Protein AF-A0A834J5Y4-F1 (afdb_monomer)

pLDDT: mean 72.72, std 18.38, range [35.59, 93.62]

Radius of gyration: 18.28 Å; Cα contacts (8 Å, |Δi|>4): 88; chains: 1; bounding box: 38×40×56 Å

Foldseek 3Di:
DDDDDDDQLDPPDDPDPCLQLVVLLVVLVVVLVVLQVLCCLQVVDGLPLDPPPPPDVPVVVVDPDPPPNQHPVNSVVVLVVVLVSSLSSLVVSLVVCVVVVPPVSNVSSVVSNVSSVVSVVSVVVVVVVVVVVVVVVPD

Structure (mmCIF, N/CA/C/O backbone):
data_AF-A0A834J5Y4-F1
#
_entry.id   AF-A0A834J5Y4-F1
#
loop_
_atom_site.group_PDB
_atom_site.id
_atom_site.type_symbol
_atom_site.label_atom_id
_atom_site.label_alt_id
_atom_site.label_comp_id
_atom_site.label_asym_id
_atom_site.label_entity_id
_atom_site.label_seq_id
_atom_site.pdbx_PDB_ins_code
_atom_site.Cartn_x
_atom_site.Cartn_y
_atom_site.Cartn_z
_atom_site.occupancy
_atom_site.B_iso_or_equiv
_atom_site.auth_seq_id
_atom_site.auth_comp_id
_atom_site.auth_asym_id
_atom_site.auth_atom_id
_atom_site.pdbx_PDB_model_num
ATOM 1 N N . MET A 1 1 ? 20.277 7.224 -24.925 1.00 35.59 1 MET A N 1
ATOM 2 C CA . MET A 1 1 ? 18.882 7.272 -25.408 1.00 35.59 1 MET A CA 1
ATOM 3 C C . MET A 1 1 ? 18.030 6.641 -24.318 1.00 35.59 1 MET A C 1
ATOM 5 O O . MET A 1 1 ? 18.099 5.436 -24.151 1.00 35.59 1 MET A O 1
ATOM 9 N N . GLN A 1 2 ? 17.374 7.453 -23.487 1.00 39.38 2 GLN A N 1
ATOM 10 C CA . GLN A 1 2 ? 16.537 6.976 -22.382 1.00 39.38 2 GLN A CA 1
ATOM 11 C C . GLN A 1 2 ? 15.157 6.649 -22.958 1.00 39.38 2 GLN A C 1
ATOM 13 O O . GLN A 1 2 ? 14.477 7.537 -23.469 1.00 39.38 2 GLN A O 1
ATOM 18 N N . THR A 1 3 ? 14.785 5.374 -22.967 1.00 44.25 3 THR A N 1
ATOM 19 C CA . THR A 1 3 ? 13.457 4.925 -23.390 1.00 44.25 3 THR A CA 1
ATOM 20 C C . THR A 1 3 ? 12.452 5.353 -22.331 1.00 44.25 3 THR A C 1
ATOM 22 O O . THR A 1 3 ? 12.450 4.846 -21.216 1.00 44.25 3 THR A O 1
ATOM 25 N N . VAL A 1 4 ? 11.654 6.367 -22.660 1.00 47.00 4 VAL A N 1
ATOM 26 C CA . VAL A 1 4 ? 10.543 6.827 -21.824 1.00 47.00 4 VAL A CA 1
ATOM 27 C C . VAL A 1 4 ? 9.457 5.749 -21.847 1.00 47.00 4 VAL A C 1
ATOM 29 O O . VAL A 1 4 ? 9.067 5.318 -22.933 1.00 47.00 4 VAL A O 1
ATOM 32 N N . LEU A 1 5 ? 9.017 5.328 -20.655 1.00 49.50 5 LEU A N 1
ATOM 33 C CA . LEU A 1 5 ? 7.912 4.396 -20.395 1.00 49.50 5 LEU A CA 1
ATOM 34 C C . LEU A 1 5 ? 6.719 4.702 -21.315 1.00 49.50 5 LEU A C 1
ATOM 36 O O . LEU A 1 5 ? 6.249 5.841 -21.366 1.00 49.50 5 LEU A O 1
ATOM 40 N N . ARG A 1 6 ? 6.275 3.702 -22.086 1.00 47.75 6 ARG A N 1
ATOM 41 C CA . ARG A 1 6 ? 5.215 3.844 -23.103 1.00 47.75 6 ARG A CA 1
ATOM 42 C C . ARG A 1 6 ? 3.898 3.170 -22.730 1.00 47.75 6 ARG A C 1
ATOM 44 O O . ARG A 1 6 ? 2.913 3.417 -23.421 1.00 47.75 6 ARG A O 1
ATOM 51 N N . GLU A 1 7 ? 3.859 2.357 -21.680 1.00 42.88 7 GLU A N 1
ATOM 52 C CA . GLU A 1 7 ? 2.638 1.652 -21.295 1.00 42.88 7 GLU A CA 1
ATOM 53 C C . GLU A 1 7 ? 1.767 2.479 -20.347 1.00 42.88 7 GLU A C 1
ATOM 55 O O . GLU A 1 7 ? 2.241 3.220 -19.483 1.00 42.88 7 GLU A O 1
ATOM 60 N N . ALA A 1 8 ? 0.456 2.402 -20.571 1.00 42.47 8 ALA A N 1
ATOM 61 C CA . ALA A 1 8 ? -0.532 3.119 -19.788 1.00 42.47 8 ALA A CA 1
ATOM 62 C C . ALA A 1 8 ? -0.791 2.372 -18.475 1.00 42.47 8 ALA A C 1
ATOM 64 O O . ALA A 1 8 ? -1.616 1.467 -18.423 1.00 42.47 8 ALA A O 1
ATOM 65 N N . LEU A 1 9 ? -0.085 2.778 -17.419 1.00 48.50 9 LEU A N 1
ATOM 66 C CA . LEU A 1 9 ? -0.161 2.161 -16.089 1.00 48.50 9 LEU A CA 1
ATOM 67 C C . LEU A 1 9 ? -1.468 2.488 -15.341 1.00 48.50 9 LEU A C 1
ATOM 69 O O . LEU A 1 9 ? -1.885 1.745 -14.462 1.00 48.50 9 LEU A O 1
ATOM 73 N N . CYS A 1 10 ? -2.150 3.575 -15.718 1.00 45.09 10 CYS A N 1
ATOM 74 C CA . CYS A 1 10 ? -3.472 3.954 -15.219 1.00 45.09 10 CYS A CA 1
ATOM 75 C C . CYS A 1 10 ? -4.413 4.255 -16.393 1.00 45.09 10 CYS A C 1
AT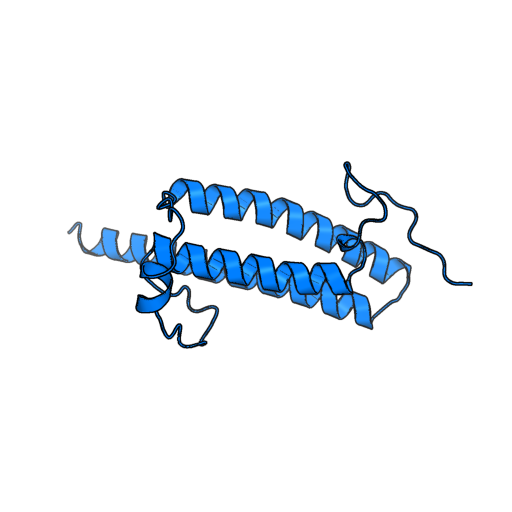OM 77 O O . CYS A 1 10 ? -4.080 5.070 -17.255 1.00 45.09 10 CYS A O 1
ATOM 79 N N . ILE A 1 11 ? -5.640 3.711 -16.372 1.00 48.69 11 ILE A N 1
ATOM 80 C CA . ILE A 1 11 ? -6.673 3.897 -17.422 1.00 48.69 11 ILE A CA 1
ATOM 81 C C . ILE A 1 11 ? -6.992 5.388 -17.678 1.00 48.69 11 ILE A C 1
ATOM 83 O O . ILE A 1 11 ? -7.541 5.739 -18.722 1.00 48.69 11 ILE A O 1
ATOM 87 N N . ARG A 1 12 ? -6.642 6.293 -16.749 1.00 41.25 12 ARG A N 1
ATOM 88 C CA . ARG A 1 12 ? -6.988 7.717 -16.844 1.00 41.25 12 ARG A CA 1
ATOM 89 C C . ARG A 1 12 ? -5.860 8.680 -17.212 1.00 41.25 12 ARG A C 1
ATOM 91 O O . ARG A 1 12 ? -6.191 9.739 -17.734 1.00 41.25 12 ARG A O 1
ATOM 98 N N . VAL A 1 13 ? -4.581 8.362 -16.985 1.00 41.59 13 VAL A N 1
ATOM 99 C CA . VAL A 1 13 ? -3.446 9.208 -17.416 1.00 41.59 13 VAL A CA 1
ATOM 100 C C . VAL A 1 13 ? -2.182 8.352 -17.518 1.00 41.59 13 VAL A C 1
ATOM 102 O O . VAL A 1 13 ? -1.587 8.018 -16.503 1.00 41.59 13 VAL A O 1
ATOM 105 N N . SER A 1 14 ? -1.749 8.038 -18.734 1.00 42.56 14 SER A N 1
ATOM 106 C CA . SER A 1 14 ? -0.402 7.533 -19.013 1.00 42.56 14 SER A CA 1
ATOM 107 C C . SER A 1 14 ? 0.584 8.706 -19.110 1.00 42.56 14 SER A C 1
ATOM 109 O O . SER A 1 14 ? 0.348 9.634 -19.888 1.00 42.56 14 SER A O 1
ATOM 111 N N . GLY A 1 15 ? 1.677 8.677 -18.345 1.00 52.06 15 GLY A N 1
ATOM 112 C CA . GLY A 1 15 ? 2.709 9.725 -18.307 1.00 52.06 15 GLY A CA 1
ATOM 113 C C . GLY A 1 15 ? 2.537 10.751 -17.179 1.00 52.06 15 GLY A C 1
ATOM 114 O O . GLY A 1 15 ? 3.099 11.849 -17.242 1.00 52.06 15 GLY A O 1
ATOM 115 N N . GLY A 1 16 ? 1.749 10.433 -16.150 1.00 57.44 16 GLY A N 1
ATOM 116 C CA . GLY A 1 16 ? 1.564 11.284 -14.976 1.00 57.44 16 GLY A CA 1
ATOM 117 C C . GLY A 1 16 ? 2.779 11.264 -14.041 1.00 57.44 16 GLY A C 1
ATOM 118 O O . GLY A 1 16 ? 3.595 10.349 -14.060 1.00 57.44 16 GLY A O 1
ATOM 119 N N . LYS A 1 17 ? 2.902 12.253 -13.140 1.00 59.69 17 LYS A N 1
ATOM 120 C CA . LYS A 1 17 ? 4.009 12.286 -12.155 1.00 59.69 17 LYS A CA 1
ATOM 121 C C . LYS A 1 17 ? 4.081 11.023 -11.284 1.00 59.69 17 LYS A C 1
ATOM 123 O O . L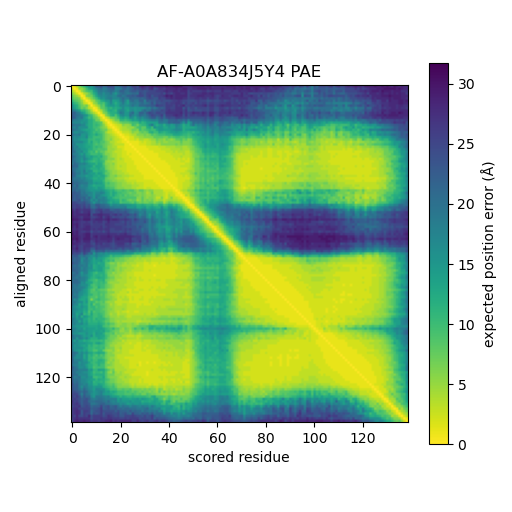YS A 1 17 ? 5.165 10.708 -10.817 1.00 59.69 17 LYS A O 1
ATOM 128 N N . LEU A 1 18 ? 2.964 10.320 -11.075 1.00 57.69 18 LEU A N 1
ATOM 129 C CA . LEU A 1 18 ? 2.882 9.094 -10.270 1.00 57.69 18 LEU A CA 1
ATOM 130 C C . LEU A 1 18 ? 3.338 7.826 -11.008 1.00 57.69 18 LEU A C 1
ATOM 132 O O . LEU A 1 18 ? 3.629 6.834 -10.345 1.00 57.69 18 LEU A O 1
ATOM 136 N N . ASP A 1 19 ? 3.490 7.880 -12.333 1.00 62.00 19 ASP A N 1
ATOM 137 C CA . ASP A 1 19 ? 4.083 6.794 -13.129 1.00 62.00 19 ASP A CA 1
ATOM 138 C C . ASP A 1 19 ? 5.608 6.748 -12.968 1.00 62.00 19 ASP A C 1
ATOM 140 O O . ASP A 1 19 ? 6.264 5.802 -13.388 1.00 62.00 19 ASP A O 1
ATOM 144 N N . PHE A 1 20 ? 6.192 7.766 -12.323 1.00 68.44 20 PHE A N 1
ATOM 145 C CA . PHE A 1 20 ? 7.591 7.766 -11.930 1.00 68.44 20 PHE A CA 1
ATOM 146 C C . PHE A 1 20 ? 7.737 7.141 -10.538 1.00 68.44 20 PHE A C 1
ATOM 148 O O . PHE A 1 20 ? 7.284 7.723 -9.546 1.00 68.44 20 PHE A O 1
ATOM 155 N N . PRO A 1 21 ? 8.466 6.030 -10.401 1.00 66.94 21 PRO A N 1
ATOM 156 C CA . PRO A 1 21 ? 8.584 5.296 -9.140 1.00 66.94 21 PRO A CA 1
ATOM 157 C C . PRO A 1 21 ? 9.080 6.079 -7.914 1.00 66.94 21 PRO A C 1
ATOM 159 O O . PRO A 1 21 ? 8.667 5.814 -6.782 1.00 66.94 21 PRO A O 1
ATOM 162 N N . ARG A 1 22 ? 9.930 7.098 -8.108 1.00 70.44 22 ARG A N 1
ATOM 163 C CA . ARG A 1 22 ? 10.343 8.019 -7.029 1.00 70.44 22 ARG A CA 1
ATOM 164 C C . ARG A 1 22 ? 9.155 8.791 -6.447 1.00 70.44 22 ARG A C 1
ATOM 166 O O . ARG A 1 22 ? 9.112 9.079 -5.255 1.00 70.44 22 ARG A O 1
ATOM 173 N N . HIS A 1 23 ? 8.206 9.162 -7.294 1.00 75.19 23 HIS A N 1
ATOM 174 C CA . HIS A 1 23 ? 7.000 9.863 -6.879 1.00 75.19 23 HIS A CA 1
ATOM 175 C C . HIS A 1 23 ? 5.959 8.884 -6.339 1.00 75.19 23 HIS A C 1
ATOM 177 O O . HIS A 1 23 ? 5.307 9.221 -5.359 1.00 75.19 23 HIS A O 1
ATOM 183 N N . ALA A 1 24 ? 5.856 7.673 -6.900 1.00 75.75 24 ALA A N 1
ATOM 184 C CA . ALA A 1 24 ? 4.983 6.619 -6.379 1.00 75.75 24 ALA A CA 1
ATOM 185 C C . ALA A 1 24 ? 5.357 6.223 -4.939 1.00 75.75 24 ALA A C 1
ATOM 187 O O . ALA A 1 24 ? 4.505 6.190 -4.055 1.00 75.75 24 ALA A O 1
ATOM 188 N N . SER A 1 25 ? 6.649 6.018 -4.669 1.00 76.06 25 SER A N 1
ATOM 189 C CA . SER A 1 25 ? 7.145 5.724 -3.316 1.00 76.06 25 SER A CA 1
ATOM 190 C C . SER A 1 25 ? 6.906 6.876 -2.333 1.00 76.06 25 SER A C 1
ATOM 192 O O . SER A 1 25 ? 6.470 6.652 -1.204 1.00 76.06 25 SER A O 1
ATOM 1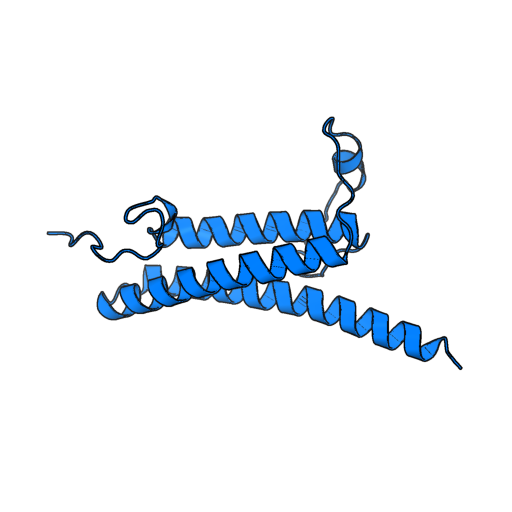94 N N . PHE A 1 26 ? 7.107 8.124 -2.763 1.00 80.25 26 PHE A N 1
ATOM 195 C CA . PHE A 1 26 ? 6.774 9.293 -1.946 1.00 80.25 26 PHE A CA 1
ATOM 196 C C . PHE A 1 26 ? 5.264 9.430 -1.693 1.00 80.25 26 PHE A C 1
ATOM 198 O O . PHE A 1 26 ? 4.852 9.761 -0.580 1.00 80.25 26 PHE A O 1
ATOM 205 N N . ALA A 1 27 ? 4.435 9.156 -2.701 1.00 82.06 27 ALA A N 1
ATOM 206 C CA . ALA A 1 27 ? 2.982 9.171 -2.581 1.00 82.06 27 ALA A CA 1
ATOM 207 C C . ALA A 1 27 ? 2.499 8.114 -1.581 1.00 82.06 27 ALA A C 1
ATOM 209 O O . ALA A 1 27 ? 1.685 8.442 -0.723 1.00 82.06 27 ALA A O 1
ATOM 210 N N . ALA A 1 28 ? 3.066 6.903 -1.606 1.00 86.06 28 ALA A N 1
ATOM 211 C CA . ALA A 1 28 ? 2.754 5.856 -0.633 1.00 86.06 28 ALA A CA 1
ATOM 212 C C . ALA A 1 28 ? 3.008 6.309 0.814 1.00 86.06 28 ALA A C 1
ATOM 214 O O . ALA A 1 28 ? 2.161 6.101 1.680 1.00 86.06 28 ALA A O 1
ATOM 215 N N . ILE A 1 29 ? 4.120 7.009 1.077 1.00 85.62 29 ILE A N 1
ATOM 216 C CA . ILE A 1 29 ? 4.396 7.587 2.405 1.00 85.62 29 ILE A CA 1
ATOM 217 C C . ILE A 1 29 ? 3.307 8.590 2.797 1.00 85.62 29 ILE A C 1
ATOM 219 O O . ILE A 1 29 ? 2.808 8.551 3.919 1.00 85.62 29 ILE A O 1
ATOM 223 N N . LYS A 1 30 ? 2.925 9.494 1.889 1.00 85.19 30 LYS A N 1
ATOM 224 C CA . LYS A 1 30 ? 1.910 10.522 2.170 1.00 85.19 30 LYS A CA 1
ATOM 225 C C . LYS A 1 30 ? 0.527 9.930 2.413 1.00 85.19 30 LYS A C 1
ATOM 227 O O . LYS A 1 30 ? -0.131 10.346 3.359 1.00 85.19 30 LYS A O 1
ATOM 232 N N . ILE A 1 31 ? 0.134 8.944 1.615 1.00 86.75 31 ILE A N 1
ATOM 233 C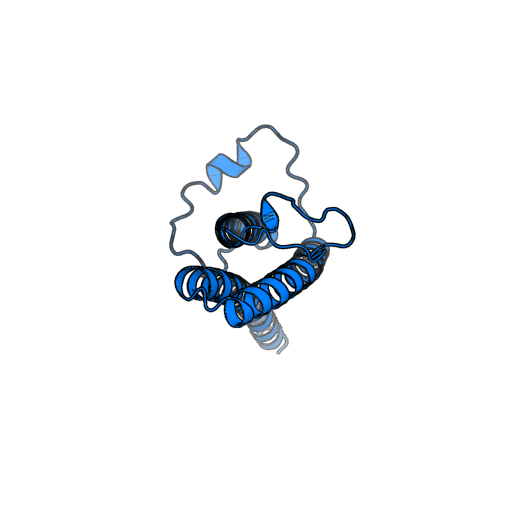 CA . ILE A 1 31 ? -1.132 8.225 1.769 1.00 86.75 31 ILE A CA 1
ATOM 234 C C . ILE A 1 31 ? -1.172 7.517 3.123 1.00 86.75 31 ILE A C 1
ATOM 236 O O . ILE A 1 31 ? -2.122 7.700 3.874 1.00 86.75 31 ILE A O 1
ATOM 240 N N . VAL A 1 32 ? -0.106 6.803 3.498 1.00 88.19 32 VAL A N 1
ATOM 241 C CA . VAL A 1 32 ? -0.025 6.133 4.805 1.00 88.19 32 VAL A CA 1
ATOM 242 C C . VAL A 1 32 ? -0.044 7.134 5.965 1.00 88.19 32 VAL A C 1
ATOM 244 O O . VAL A 1 32 ? -0.696 6.880 6.972 1.00 88.19 32 VAL A O 1
ATOM 247 N N . MET A 1 33 ? 0.613 8.292 5.837 1.00 85.44 33 MET A N 1
ATOM 248 C CA . MET A 1 33 ? 0.522 9.356 6.847 1.00 85.44 33 MET A CA 1
ATOM 249 C C . MET A 1 33 ? -0.903 9.902 6.991 1.00 85.44 33 MET A C 1
ATOM 251 O O . MET A 1 33 ? -1.334 10.176 8.109 1.00 85.44 33 MET A O 1
ATOM 255 N N . TRP A 1 34 ? -1.625 10.071 5.882 1.00 85.88 34 TRP A N 1
ATOM 256 C CA . TRP A 1 34 ? -3.024 10.500 5.902 1.00 85.88 34 TRP A CA 1
ATOM 257 C C . TRP A 1 34 ? -3.933 9.444 6.522 1.00 85.88 34 TRP A C 1
ATOM 259 O O . TRP A 1 34 ? -4.727 9.783 7.394 1.00 85.88 34 TRP A O 1
ATOM 269 N N . TRP A 1 35 ? -3.773 8.171 6.152 1.00 89.69 35 TRP A N 1
ATOM 270 C CA . TRP A 1 35 ? -4.510 7.079 6.785 1.00 89.69 35 TRP A CA 1
ATOM 271 C C . TRP A 1 35 ? -4.243 7.010 8.286 1.00 89.69 35 TRP A C 1
ATOM 273 O O . TRP A 1 35 ? -5.181 6.821 9.047 1.00 89.69 35 TRP A O 1
ATOM 283 N N . GLU A 1 36 ? -3.001 7.210 8.736 1.00 87.00 36 GLU A N 1
ATOM 284 C CA . GLU A 1 36 ? -2.675 7.174 10.165 1.00 87.00 36 GLU A CA 1
ATOM 285 C C . GLU A 1 36 ? -3.306 8.337 10.938 1.00 87.00 36 GLU A C 1
ATOM 287 O O . GLU A 1 36 ? -3.782 8.140 12.056 1.00 87.00 36 GLU A O 1
ATOM 292 N N . ALA A 1 37 ? -3.344 9.537 10.350 1.00 84.69 37 ALA A N 1
ATOM 293 C CA . ALA A 1 37 ? -4.034 10.677 10.948 1.00 84.69 37 ALA A CA 1
ATOM 294 C C . ALA A 1 37 ? -5.539 10.401 11.085 1.00 84.69 37 ALA A C 1
ATOM 296 O O . ALA A 1 37 ? -6.104 10.569 12.165 1.00 84.69 37 ALA A O 1
ATOM 297 N N . GLU A 1 38 ? -6.165 9.896 10.023 1.00 84.31 38 GLU A N 1
ATOM 298 C CA . GLU A 1 38 ? -7.592 9.572 10.012 1.00 84.31 38 GLU A CA 1
ATOM 299 C C . GLU A 1 38 ? -7.922 8.401 10.953 1.00 84.31 38 GLU A C 1
ATOM 301 O O . GLU A 1 38 ? -8.917 8.437 11.678 1.00 84.31 38 GLU A O 1
ATOM 306 N N . PHE A 1 39 ? -7.048 7.392 11.025 1.00 86.88 39 PHE A N 1
ATOM 307 C CA . PHE A 1 39 ? -7.151 6.277 11.965 1.00 86.88 39 PHE A CA 1
ATOM 308 C C . PHE A 1 39 ? -7.119 6.776 13.411 1.00 86.88 39 PHE A C 1
ATOM 310 O O . PHE A 1 39 ? -7.941 6.362 14.231 1.00 86.88 39 PHE A O 1
ATOM 317 N N . LEU A 1 40 ? -6.199 7.691 13.732 1.00 84.94 40 LEU A N 1
ATOM 318 C CA . LEU A 1 40 ? -6.084 8.265 15.069 1.00 84.94 40 LEU A CA 1
ATOM 319 C C . LEU A 1 40 ? -7.344 9.044 15.459 1.00 84.94 40 LEU A C 1
ATOM 321 O O . LEU A 1 40 ? -7.804 8.898 16.590 1.00 84.94 40 LEU A O 1
ATOM 325 N N . ILE A 1 41 ? -7.918 9.821 14.539 1.00 83.69 41 ILE A N 1
ATOM 326 C CA . ILE A 1 41 ? -9.165 10.570 14.767 1.00 83.69 41 ILE A CA 1
ATOM 327 C C . ILE A 1 41 ? -10.340 9.600 14.966 1.00 83.69 41 ILE A C 1
ATOM 329 O O . ILE A 1 41 ? -11.082 9.703 15.944 1.00 83.69 41 ILE A O 1
ATOM 333 N N . THR A 1 42 ? -10.463 8.608 14.085 1.00 85.19 42 THR A N 1
ATOM 334 C CA . THR A 1 42 ? -11.591 7.666 14.038 1.00 85.19 42 THR A CA 1
ATOM 335 C C . THR A 1 42 ? -11.605 6.702 15.227 1.00 85.19 42 THR A C 1
ATOM 337 O O . THR A 1 42 ? -12.648 6.461 15.837 1.00 85.19 42 THR A O 1
ATOM 340 N N . PHE A 1 43 ? -10.444 6.152 15.591 1.00 83.31 43 PHE A N 1
ATOM 341 C CA . PHE A 1 43 ? -10.312 5.106 16.612 1.00 83.31 43 PHE A CA 1
ATOM 342 C C . PHE A 1 43 ? -9.744 5.607 17.944 1.00 83.31 43 PHE A C 1
ATOM 344 O O . PHE A 1 43 ? -9.623 4.825 18.893 1.00 83.31 43 PHE A O 1
ATOM 351 N N . LYS A 1 44 ? -9.392 6.900 18.030 1.00 83.00 44 LYS A N 1
ATOM 352 C CA . LYS A 1 44 ? -8.833 7.569 19.221 1.00 83.00 44 LYS A CA 1
ATOM 353 C C . LYS A 1 44 ? -7.607 6.857 19.802 1.00 83.00 44 LYS A C 1
ATOM 355 O O . LYS A 1 44 ? -7.344 6.916 21.004 1.00 83.00 44 LYS A O 1
ATOM 360 N N . ARG A 1 45 ? -6.859 6.142 18.957 1.00 76.75 45 ARG A N 1
ATOM 361 C CA . ARG A 1 45 ? -5.682 5.357 19.339 1.00 76.75 45 ARG A CA 1
ATOM 362 C C . ARG A 1 45 ? -4.691 5.308 18.175 1.00 76.75 45 ARG A C 1
ATOM 364 O O . ARG A 1 45 ? -5.128 5.148 17.041 1.00 76.75 45 ARG A O 1
ATOM 371 N N . PRO A 1 46 ? -3.373 5.384 18.428 1.00 79.38 46 PRO A N 1
ATOM 372 C CA . PRO A 1 46 ? -2.378 5.152 17.384 1.00 79.38 46 PRO A CA 1
ATOM 373 C C . PRO A 1 46 ? -2.376 3.683 16.935 1.00 79.38 46 PRO A C 1
ATOM 375 O O . PRO A 1 46 ? -2.560 2.782 17.762 1.00 79.38 46 PRO A O 1
ATOM 378 N N . SER A 1 47 ? -2.106 3.428 15.651 1.00 79.38 47 SER A N 1
ATOM 379 C CA . SER A 1 47 ? -2.044 2.061 15.104 1.00 79.38 47 SER A CA 1
ATOM 380 C C . SER A 1 47 ? -0.778 1.302 15.512 1.00 79.38 47 SER A C 1
ATOM 382 O O . SER A 1 47 ? -0.721 0.076 15.430 1.00 79.38 47 SER A O 1
ATOM 384 N N . GLY A 1 48 ? 0.243 2.035 15.967 1.00 76.56 48 GLY A N 1
ATOM 385 C CA . GLY A 1 48 ? 1.568 1.502 16.284 1.00 76.56 48 GLY A CA 1
ATOM 386 C C . GLY A 1 48 ? 2.526 1.470 15.092 1.00 76.56 48 GLY A C 1
ATOM 387 O O . GLY A 1 48 ? 3.676 1.077 15.271 1.00 76.56 48 GLY A O 1
ATOM 388 N N . LEU A 1 49 ? 2.095 1.917 13.905 1.00 73.56 49 LEU A N 1
ATOM 389 C CA . LEU A 1 49 ? 2.953 2.035 12.721 1.00 73.56 49 LEU A CA 1
ATOM 390 C C . LEU A 1 49 ? 3.993 3.159 12.855 1.00 73.56 49 LEU A C 1
ATOM 392 O O . LEU A 1 49 ? 5.099 3.058 12.329 1.00 73.56 49 LEU A O 1
ATOM 396 N N . SER A 1 50 ? 3.645 4.228 13.574 1.00 63.25 50 SER A N 1
ATOM 397 C CA . SER A 1 50 ? 4.511 5.379 13.800 1.00 63.25 50 SER A CA 1
ATOM 398 C C . SER A 1 50 ? 4.718 5.605 15.297 1.00 63.25 50 SER A C 1
ATOM 400 O O . SER A 1 50 ? 3.778 5.886 16.036 1.00 63.25 50 SER A O 1
ATOM 402 N N . THR A 1 51 ? 5.967 5.507 15.757 1.00 52.34 51 THR A N 1
ATOM 403 C CA . THR A 1 51 ? 6.396 5.975 17.089 1.00 52.34 51 THR A CA 1
ATOM 404 C C . THR A 1 51 ? 6.569 7.486 17.143 1.00 52.34 51 THR A C 1
ATOM 406 O O . THR A 1 51 ? 6.954 8.013 18.192 1.00 52.34 51 THR A O 1
ATOM 409 N N . VAL A 1 52 ? 6.296 8.202 16.041 1.00 48.19 52 VAL A N 1
ATOM 410 C CA . VAL A 1 52 ? 6.208 9.657 16.080 1.00 48.19 52 VAL A CA 1
ATOM 411 C C . VAL A 1 52 ? 5.148 9.962 17.116 1.00 48.19 52 VAL A C 1
ATOM 413 O O . VAL A 1 52 ? 3.966 9.702 16.907 1.00 48.19 52 VAL A O 1
ATOM 416 N N . LYS A 1 53 ? 5.603 10.466 18.269 1.00 42.91 53 LYS A N 1
ATOM 417 C CA . LYS A 1 53 ? 4.756 11.129 19.244 1.00 42.91 53 LYS A CA 1
ATOM 418 C C . LYS A 1 53 ? 3.952 12.109 18.416 1.00 42.91 53 LYS A C 1
ATOM 420 O O . LYS A 1 53 ? 4.489 13.141 18.014 1.00 42.91 53 LYS A O 1
ATOM 425 N N . CYS A 1 54 ? 2.701 11.762 18.144 1.00 44.28 54 CYS A N 1
ATOM 426 C CA . CYS A 1 54 ? 1.689 12.713 17.762 1.00 44.28 54 CYS A CA 1
ATOM 427 C C . CYS A 1 54 ? 1.556 13.593 19.009 1.00 44.28 54 CYS A C 1
ATOM 429 O O . CYS A 1 54 ? 0.696 13.406 19.866 1.00 44.28 54 CYS A O 1
ATOM 431 N N . LYS A 1 55 ? 2.527 14.503 19.188 1.00 40.47 55 LYS A N 1
ATOM 432 C CA . LYS A 1 55 ? 2.235 15.776 19.805 1.00 40.47 55 LYS A CA 1
ATOM 433 C C . LYS A 1 55 ? 1.008 16.233 19.037 1.00 40.47 55 LYS A C 1
ATOM 435 O O . LYS A 1 55 ? 0.954 16.093 17.817 1.00 40.47 55 LYS A O 1
ATOM 440 N N . THR A 1 56 ? 0.027 16.658 19.808 1.00 44.97 56 THR A N 1
ATOM 441 C CA . THR A 1 56 ? -1.142 17.347 19.304 1.00 44.97 56 THR A CA 1
ATOM 442 C C . THR A 1 56 ? -2.259 16.505 18.686 1.00 44.97 56 THR A C 1
ATOM 444 O O . THR A 1 56 ? -2.780 16.782 17.615 1.00 44.97 56 THR A O 1
ATOM 447 N N . ILE A 1 57 ? -2.815 15.637 19.541 1.00 51.47 57 ILE A N 1
ATOM 448 C CA . ILE A 1 57 ? -4.283 15.479 19.622 1.00 51.47 57 ILE A CA 1
ATOM 449 C C . ILE A 1 57 ? -4.959 16.867 19.790 1.00 51.47 57 ILE A C 1
ATOM 451 O O . ILE A 1 57 ? -6.038 17.097 19.269 1.00 51.47 57 ILE A O 1
ATOM 455 N N . THR A 1 58 ? -4.280 17.837 20.416 1.00 44.78 58 THR A N 1
ATOM 456 C CA . THR A 1 58 ? -4.757 19.213 20.629 1.00 44.78 58 THR A CA 1
ATOM 457 C C . THR A 1 58 ? -4.601 20.206 19.456 1.00 44.78 58 THR A C 1
ATOM 459 O O . THR A 1 58 ? -5.290 21.220 19.471 1.00 44.78 58 THR A O 1
ATOM 462 N N . GLU A 1 59 ? -3.766 19.980 18.426 1.00 47.75 59 GLU A N 1
ATOM 463 C CA . GLU A 1 59 ? -3.698 20.899 17.251 1.00 47.75 59 GLU A CA 1
ATOM 464 C C . GLU A 1 59 ? -4.643 20.460 16.130 1.00 47.75 59 GLU A C 1
ATOM 466 O O . GLU A 1 59 ? -5.138 21.313 15.399 1.00 47.75 59 GLU A O 1
ATOM 471 N N . LEU A 1 60 ? -4.960 19.163 16.028 1.00 48.12 60 LEU A N 1
ATOM 472 C CA . LEU A 1 60 ? -5.958 18.659 15.075 1.00 48.12 60 LEU A CA 1
ATOM 473 C C . LEU A 1 60 ? -7.387 19.109 15.418 1.00 48.12 60 LEU A C 1
ATOM 475 O O . LEU A 1 60 ? -8.198 19.276 14.515 1.00 48.12 60 LEU A O 1
ATOM 479 N N . GLU A 1 61 ? -7.680 19.376 16.694 1.00 46.81 61 GLU A N 1
ATOM 480 C CA . GLU A 1 61 ? -8.969 19.939 17.125 1.00 46.81 61 GLU A CA 1
ATOM 481 C C . GLU A 1 61 ? -9.052 21.473 16.976 1.00 46.81 61 GLU A C 1
ATOM 483 O O . GLU A 1 61 ? -10.145 22.031 17.030 1.00 46.81 61 GLU A O 1
ATOM 488 N N . THR A 1 62 ? -7.926 22.169 16.758 1.00 41.75 62 THR A N 1
ATOM 489 C CA . THR A 1 62 ? -7.873 23.650 16.716 1.00 41.75 62 THR A CA 1
ATOM 490 C C . THR A 1 62 ? -7.709 24.206 15.287 1.00 41.75 62 THR A C 1
ATOM 492 O O . THR A 1 62 ? -7.721 25.418 15.076 1.00 41.75 62 THR A O 1
ATOM 495 N N . GLY A 1 63 ? -7.576 23.334 14.283 1.00 39.28 63 GLY A N 1
ATOM 496 C CA . GLY A 1 63 ? -7.512 23.708 12.871 1.00 39.28 63 GLY A CA 1
ATOM 497 C C . GLY A 1 63 ? -8.900 23.855 12.250 1.00 39.28 63 GLY A C 1
ATOM 498 O O . GLY A 1 63 ? -9.538 22.867 11.909 1.00 39.28 63 GLY A O 1
ATOM 499 N N . ASP A 1 64 ? -9.335 25.102 12.098 1.00 39.00 64 ASP A N 1
ATOM 500 C CA . ASP A 1 64 ? -10.450 25.576 11.273 1.00 39.00 64 ASP A CA 1
ATOM 501 C C . ASP A 1 64 ? -10.625 24.786 9.955 1.00 39.00 64 ASP A C 1
ATOM 503 O O . ASP A 1 64 ? -9.910 24.993 8.974 1.00 39.00 64 ASP A O 1
ATOM 507 N N . GLY A 1 65 ? -11.570 23.844 9.939 1.00 42.06 65 GLY A N 1
ATOM 508 C CA . GLY A 1 65 ? -11.913 23.081 8.744 1.00 42.06 65 GLY A CA 1
ATOM 509 C C . GLY A 1 65 ? -12.677 21.808 9.069 1.00 42.06 65 GLY A C 1
ATOM 510 O O . GLY A 1 65 ? -12.061 20.771 9.250 1.00 42.06 65 GLY A O 1
ATOM 511 N N . VAL A 1 66 ? -14.012 21.908 9.147 1.00 40.56 66 VAL A N 1
ATOM 512 C CA . VAL A 1 66 ? -15.018 20.820 9.129 1.00 40.56 66 VAL A CA 1
ATOM 513 C C . VAL A 1 66 ? -14.406 19.407 9.153 1.00 40.56 66 VAL A C 1
ATOM 515 O O . VAL A 1 66 ? -14.351 18.730 8.124 1.00 40.56 66 VAL A O 1
ATOM 518 N N . VAL A 1 67 ? -13.946 18.951 10.324 1.00 53.25 67 VAL A N 1
ATOM 519 C CA . VAL A 1 67 ? -13.502 17.565 10.499 1.00 53.25 67 VAL A CA 1
ATOM 520 C C . VAL A 1 67 ? -14.770 16.726 10.490 1.00 53.25 67 VAL A C 1
ATOM 522 O O . VAL A 1 67 ? -15.462 16.576 11.497 1.00 53.25 67 VAL A O 1
ATOM 525 N N . LYS A 1 68 ? -15.155 16.259 9.301 1.00 56.50 68 LYS A N 1
ATOM 526 C CA . LYS A 1 68 ? -16.188 15.239 9.171 1.00 56.50 68 LYS A CA 1
ATOM 527 C C . LYS A 1 68 ? -15.640 14.019 9.896 1.00 56.50 68 LYS A C 1
ATOM 529 O O . LYS A 1 68 ? -14.692 13.419 9.414 1.00 56.50 68 LYS A O 1
ATOM 534 N N . ASN A 1 69 ? -16.203 13.690 11.055 1.00 62.25 69 ASN A N 1
ATOM 535 C CA . ASN A 1 69 ? -15.917 12.424 11.717 1.00 62.25 69 ASN A CA 1
ATOM 536 C C . ASN A 1 69 ? -16.348 11.303 10.765 1.00 62.25 69 ASN A C 1
ATOM 538 O O . ASN A 1 69 ? -17.541 11.007 10.672 1.00 62.25 69 ASN A O 1
ATOM 542 N N . VAL A 1 70 ? -15.398 10.746 10.014 1.00 74.25 70 VAL A N 1
ATOM 543 C CA . VAL A 1 70 ? -15.637 9.612 9.125 1.00 74.25 70 VAL A CA 1
ATOM 544 C C . VAL A 1 70 ? -16.005 8.418 9.996 1.00 74.25 70 VAL A C 1
ATOM 546 O O . VAL A 1 70 ? -15.374 8.154 11.024 1.00 74.25 70 VAL A O 1
ATOM 549 N N . LEU A 1 71 ? -17.069 7.703 9.630 1.00 84.19 71 LEU A N 1
ATOM 550 C CA . LEU A 1 71 ? -17.444 6.508 10.380 1.00 84.19 71 LEU A CA 1
ATOM 551 C C . LEU A 1 71 ? -16.345 5.444 10.223 1.00 84.19 71 LEU A C 1
ATOM 553 O O . LEU A 1 71 ? -15.801 5.294 9.128 1.00 84.19 71 LEU A O 1
ATOM 557 N N . PRO A 1 72 ? -16.058 4.624 11.252 1.00 85.56 72 PRO A N 1
ATOM 558 C CA . PRO A 1 72 ? -15.058 3.558 11.152 1.00 85.56 72 PRO A CA 1
ATOM 559 C C . PRO A 1 72 ? -15.222 2.653 9.925 1.00 85.56 72 PRO A C 1
ATOM 561 O O . PRO A 1 72 ? -14.236 2.242 9.322 1.00 85.56 72 PRO A O 1
ATOM 564 N N . SER A 1 73 ? -16.464 2.372 9.524 1.00 87.12 73 SER A N 1
ATOM 565 C CA . SER A 1 73 ? -16.775 1.600 8.319 1.00 87.12 73 SER A CA 1
ATOM 566 C C . SER A 1 73 ? -16.398 2.324 7.026 1.00 87.12 73 SER A C 1
ATOM 568 O O . SER A 1 73 ? -15.854 1.701 6.122 1.00 87.12 73 SER A O 1
ATOM 570 N N . GLU A 1 74 ? -16.666 3.626 6.937 1.00 88.94 74 GLU A N 1
ATOM 571 C CA . GLU A 1 74 ? -16.327 4.449 5.771 1.00 88.94 74 GLU A CA 1
ATOM 572 C C . GLU A 1 74 ? -14.811 4.604 5.636 1.00 88.94 74 GLU A C 1
ATOM 574 O O . GLU A 1 74 ? -14.277 4.490 4.535 1.00 88.94 74 GLU A O 1
ATOM 579 N N . PHE A 1 75 ? -14.110 4.777 6.761 1.00 89.19 75 PHE A N 1
ATOM 580 C CA . PHE A 1 75 ? -12.650 4.793 6.794 1.00 89.19 75 PHE A CA 1
ATOM 581 C C . PHE A 1 75 ? -12.071 3.471 6.279 1.00 89.19 75 PHE A C 1
ATOM 583 O O . PHE A 1 75 ? -11.202 3.482 5.411 1.00 89.19 75 PHE A O 1
ATOM 590 N N . ILE A 1 76 ? -12.566 2.330 6.773 1.00 89.81 76 ILE A N 1
ATOM 591 C CA . ILE A 1 76 ? -12.084 1.011 6.337 1.00 89.81 76 ILE A CA 1
ATOM 592 C C . ILE A 1 76 ? -12.306 0.821 4.835 1.00 89.81 76 ILE A C 1
ATOM 594 O O . ILE A 1 76 ? -11.384 0.382 4.155 1.00 89.81 76 ILE A O 1
ATOM 598 N N . LEU A 1 77 ? -13.485 1.168 4.312 1.00 90.88 77 LEU A N 1
ATOM 599 C CA . LEU A 1 77 ? -13.770 1.066 2.877 1.00 90.88 77 LEU A CA 1
ATOM 600 C C . LEU A 1 77 ? -12.827 1.948 2.053 1.00 90.88 77 LEU A C 1
ATOM 602 O O . LEU A 1 77 ? -12.209 1.461 1.113 1.00 90.88 77 LEU A O 1
ATOM 606 N N . MET A 1 78 ? -12.635 3.206 2.460 1.00 90.56 78 MET A N 1
ATOM 607 C CA . MET A 1 78 ? -11.703 4.118 1.797 1.00 90.56 78 MET A CA 1
ATOM 608 C C . MET A 1 78 ? -10.275 3.564 1.790 1.00 9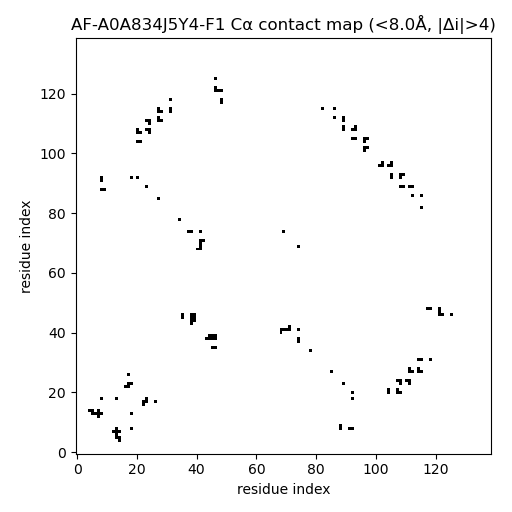0.56 78 MET A C 1
ATOM 610 O O . MET A 1 78 ? -9.619 3.589 0.749 1.00 90.56 78 MET A O 1
ATOM 614 N N . VAL A 1 79 ? -9.795 3.024 2.913 1.00 91.50 79 VAL A N 1
ATOM 615 C CA . VAL A 1 79 ? -8.464 2.406 3.000 1.00 91.50 79 VAL A CA 1
ATOM 616 C C . VAL A 1 79 ? -8.363 1.168 2.114 1.00 91.50 79 VAL A C 1
ATOM 618 O O . VAL A 1 79 ? -7.356 1.013 1.435 1.00 91.50 79 VAL A O 1
ATOM 621 N N . VAL A 1 80 ? -9.378 0.300 2.091 1.00 91.81 80 VAL A N 1
ATOM 622 C CA . VAL A 1 80 ? -9.382 -0.907 1.248 1.00 91.81 80 VAL A CA 1
ATOM 623 C C . VAL A 1 80 ? -9.329 -0.529 -0.231 1.00 91.81 80 VAL A C 1
ATOM 625 O O . VAL A 1 80 ? -8.421 -0.979 -0.926 1.00 91.81 80 VAL A O 1
ATOM 628 N N . ASP A 1 81 ? -10.224 0.348 -0.688 1.00 90.62 81 ASP A N 1
ATOM 629 C CA . ASP A 1 81 ? -10.311 0.752 -2.096 1.00 90.62 81 ASP A CA 1
ATOM 630 C C . ASP A 1 81 ? -9.028 1.445 -2.571 1.00 90.62 81 ASP A C 1
ATOM 632 O O . ASP A 1 81 ? -8.521 1.187 -3.664 1.00 90.62 81 ASP A O 1
ATOM 636 N N . THR A 1 82 ? -8.479 2.339 -1.743 1.00 89.25 82 THR A N 1
ATOM 637 C CA . THR A 1 82 ? -7.266 3.089 -2.096 1.00 89.25 82 THR A CA 1
ATOM 638 C C . THR A 1 82 ? -5.998 2.247 -1.975 1.00 89.25 82 THR A C 1
ATOM 640 O O . THR A 1 82 ? -5.070 2.443 -2.761 1.00 89.25 82 THR A O 1
ATOM 643 N N . ALA A 1 83 ? -5.941 1.295 -1.038 1.00 92.00 83 ALA A N 1
ATOM 644 C CA . ALA A 1 83 ? -4.836 0.349 -0.945 1.00 92.00 83 ALA A CA 1
ATOM 645 C C . ALA A 1 83 ? -4.794 -0.599 -2.141 1.00 92.00 83 ALA A C 1
ATOM 647 O O . ALA A 1 83 ? -3.702 -0.860 -2.638 1.00 92.00 83 ALA A O 1
ATOM 648 N N . ASP A 1 84 ? -5.947 -1.086 -2.600 1.00 90.88 84 ASP A N 1
ATOM 649 C CA . ASP A 1 84 ? -6.037 -1.999 -3.741 1.00 90.88 84 ASP A CA 1
ATOM 650 C C . ASP A 1 84 ? -5.483 -1.342 -5.013 1.00 90.88 84 ASP A C 1
ATOM 652 O O . ASP A 1 84 ? -4.502 -1.818 -5.585 1.00 90.88 84 ASP A O 1
ATOM 656 N N . GLN A 1 85 ? -5.985 -0.148 -5.351 1.00 88.19 85 GLN A N 1
ATOM 657 C CA . GLN A 1 85 ? -5.508 0.632 -6.503 1.00 88.19 85 GLN A CA 1
ATOM 658 C C . GLN A 1 85 ? -4.011 0.960 -6.417 1.00 88.19 85 GLN A C 1
ATOM 660 O O . GLN A 1 85 ? -3.286 0.908 -7.412 1.00 88.19 85 GLN A O 1
ATOM 665 N N . LEU A 1 86 ? -3.521 1.320 -5.226 1.00 86.94 86 LEU A N 1
ATOM 666 C CA . LEU A 1 86 ? -2.116 1.679 -5.044 1.00 86.94 86 LEU A CA 1
ATOM 667 C C . LEU A 1 86 ? -1.193 0.458 -5.125 1.00 86.94 86 LEU A C 1
ATOM 669 O O . LEU A 1 86 ? -0.093 0.565 -5.666 1.00 86.94 86 LEU A O 1
ATOM 673 N N . LEU A 1 87 ? -1.610 -0.687 -4.582 1.00 91.38 87 LEU A N 1
ATOM 674 C CA . LEU A 1 87 ? -0.845 -1.932 -4.654 1.00 91.38 87 LEU A CA 1
ATOM 675 C C . LEU A 1 87 ? -0.813 -2.485 -6.078 1.00 91.38 87 LEU A C 1
ATOM 677 O O . LEU A 1 87 ? 0.246 -2.950 -6.496 1.00 91.38 87 LEU A O 1
ATOM 681 N N . GLU A 1 88 ? -1.913 -2.382 -6.825 1.00 89.88 88 GLU A N 1
ATOM 682 C CA . GLU A 1 88 ? -1.952 -2.709 -8.253 1.00 89.88 88 GLU A CA 1
ATOM 683 C C . GLU A 1 88 ? -0.972 -1.824 -9.039 1.00 89.88 88 GLU A C 1
ATOM 685 O O . GLU A 1 88 ? -0.101 -2.339 -9.737 1.00 89.88 88 GLU A O 1
ATOM 690 N N . HIS A 1 89 ? -1.002 -0.503 -8.828 1.00 85.88 89 HIS A N 1
ATOM 691 C CA . HIS A 1 89 ? -0.056 0.424 -9.469 1.00 85.88 89 HIS A CA 1
ATOM 692 C C . HIS A 1 89 ? 1.408 0.106 -9.133 1.00 85.88 89 HIS A C 1
ATOM 694 O O . HIS A 1 89 ? 2.277 0.082 -10.006 1.00 85.88 89 HIS A O 1
ATOM 700 N N . LEU A 1 90 ? 1.706 -0.166 -7.858 1.00 88.19 90 LEU A N 1
ATOM 701 C CA . LEU A 1 90 ? 3.054 -0.545 -7.430 1.00 88.19 90 LEU A CA 1
ATOM 702 C C . LEU A 1 90 ? 3.493 -1.886 -8.022 1.00 88.19 90 LEU A C 1
ATOM 704 O O . LEU A 1 90 ? 4.674 -2.034 -8.331 1.00 88.19 90 LEU A O 1
ATOM 708 N N . HIS A 1 91 ? 2.578 -2.842 -8.186 1.00 90.88 91 HIS A N 1
ATOM 709 C CA . HIS A 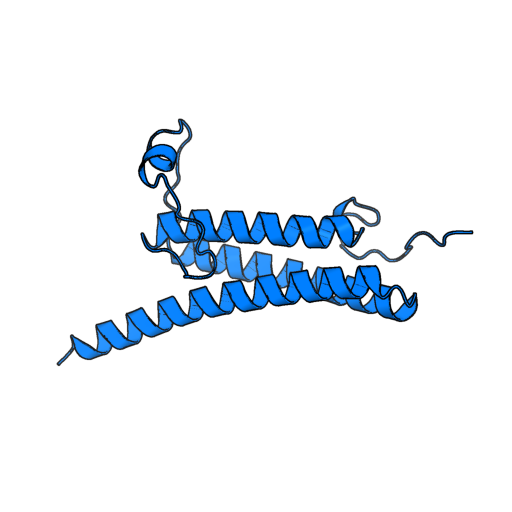1 91 ? 2.869 -4.125 -8.818 1.00 90.88 91 HIS A CA 1
ATOM 710 C C . HIS A 1 91 ? 3.316 -3.939 -10.268 1.00 90.88 91 HIS A C 1
ATOM 712 O O . HIS A 1 91 ? 4.380 -4.443 -10.635 1.00 90.88 91 HIS A O 1
ATOM 718 N N . THR A 1 92 ? 2.581 -3.153 -11.054 1.00 86.94 92 THR A N 1
ATOM 719 C CA . THR A 1 92 ? 2.950 -2.878 -12.448 1.00 86.94 92 THR A CA 1
ATOM 720 C C . THR A 1 92 ? 4.283 -2.135 -12.533 1.00 86.94 92 THR A C 1
ATOM 722 O O . THR A 1 92 ? 5.159 -2.515 -13.303 1.00 86.94 92 THR A O 1
ATOM 725 N N . LEU A 1 93 ? 4.522 -1.144 -11.662 1.00 83.94 93 LEU A N 1
ATOM 726 C CA . LEU A 1 93 ? 5.824 -0.469 -11.599 1.00 83.94 93 LEU A CA 1
ATOM 727 C C . LEU A 1 93 ? 6.974 -1.421 -11.244 1.00 83.94 93 LEU A C 1
ATOM 729 O O . LEU A 1 93 ? 8.075 -1.262 -11.762 1.00 83.94 93 LEU A O 1
ATOM 733 N N . ILE A 1 94 ? 6.754 -2.393 -10.356 1.00 87.94 94 ILE A N 1
ATOM 734 C CA . ILE A 1 94 ? 7.760 -3.410 -10.018 1.00 87.94 94 ILE A CA 1
ATOM 735 C C . ILE A 1 94 ? 8.108 -4.253 -11.249 1.00 87.94 94 ILE A C 1
ATOM 737 O O . ILE A 1 94 ? 9.292 -4.502 -11.473 1.00 87.94 94 ILE A O 1
ATOM 741 N N . GLN A 1 95 ? 7.112 -4.658 -12.042 1.00 87.00 95 GLN A N 1
ATOM 742 C CA . GLN A 1 95 ? 7.322 -5.420 -13.278 1.00 87.00 95 GLN A CA 1
ATOM 743 C C . GLN A 1 95 ? 8.159 -4.624 -14.287 1.00 87.00 95 GLN A C 1
ATOM 745 O O . GLN A 1 95 ? 9.221 -5.088 -14.692 1.00 87.00 95 GLN A O 1
ATOM 750 N N . GLU A 1 96 ? 7.786 -3.373 -14.557 1.00 81.19 96 GLU A N 1
ATOM 751 C CA . GLU A 1 96 ? 8.540 -2.475 -15.447 1.00 81.19 96 GLU A CA 1
ATOM 752 C C . GLU A 1 96 ? 9.996 -2.273 -14.991 1.00 81.19 96 GLU A C 1
ATOM 754 O O . GLU A 1 96 ? 10.934 -2.241 -15.790 1.00 81.19 96 GLU A O 1
ATOM 759 N N . CYS A 1 97 ? 10.224 -2.155 -13.679 1.00 82.50 97 CYS A N 1
ATOM 760 C CA . CYS A 1 97 ? 11.577 -2.005 -13.140 1.00 82.50 97 CYS A CA 1
ATOM 761 C C . CYS A 1 97 ? 12.425 -3.267 -13.320 1.00 82.50 97 CYS A C 1
ATOM 763 O O . CYS A 1 97 ? 13.641 -3.155 -13.492 1.00 82.50 97 CYS A O 1
ATOM 765 N N . LEU A 1 98 ? 11.808 -4.452 -13.262 1.00 85.00 98 LEU A N 1
ATOM 766 C CA . LEU A 1 98 ? 12.482 -5.722 -13.528 1.00 85.00 98 LEU A CA 1
ATOM 767 C C . LEU A 1 98 ? 12.856 -5.836 -15.007 1.00 85.00 98 LEU A C 1
ATOM 769 O O . LEU A 1 98 ? 14.002 -6.173 -15.304 1.00 85.00 98 LEU A O 1
ATOM 773 N N . ASP A 1 99 ? 11.943 -5.473 -15.907 1.00 83.88 99 ASP A N 1
ATOM 774 C CA . ASP A 1 99 ? 12.168 -5.512 -17.357 1.00 83.88 99 ASP A CA 1
ATOM 775 C C . ASP A 1 99 ? 13.277 -4.547 -17.801 1.00 83.88 99 ASP A C 1
ATOM 777 O O . ASP A 1 99 ? 14.054 -4.839 -18.714 1.00 83.88 99 ASP A O 1
ATOM 781 N N . HIS A 1 100 ? 13.417 -3.417 -17.106 1.00 81.75 100 HIS A N 1
ATOM 782 C CA . HIS A 1 100 ? 14.471 -2.430 -17.345 1.00 81.75 100 HIS A CA 1
ATOM 783 C C . HIS A 1 100 ? 15.727 -2.599 -16.469 1.00 81.75 100 HIS A C 1
ATOM 785 O O . HIS A 1 100 ? 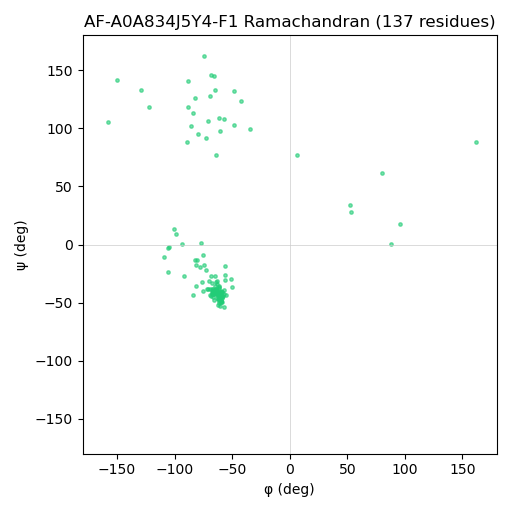16.672 -1.822 -16.616 1.00 81.75 100 HIS A O 1
ATOM 791 N N . ALA A 1 101 ? 15.766 -3.607 -15.590 1.00 85.25 101 ALA A N 1
ATOM 792 C CA . ALA A 1 101 ? 16.859 -3.879 -14.648 1.00 85.25 101 ALA A CA 1
ATOM 793 C C . ALA A 1 101 ? 17.272 -2.673 -13.768 1.00 85.25 101 ALA A C 1
ATOM 795 O O . ALA A 1 101 ? 18.441 -2.527 -13.396 1.00 85.25 101 ALA A O 1
ATOM 796 N N . ASP A 1 102 ? 16.317 -1.815 -13.394 1.00 83.25 102 ASP A N 1
ATOM 797 C CA . ASP A 1 102 ? 16.569 -0.663 -12.519 1.00 83.25 102 ASP A CA 1
ATOM 798 C C . ASP A 1 102 ? 16.409 -1.045 -11.039 1.00 83.25 102 ASP A C 1
ATOM 800 O O . ASP A 1 102 ? 15.348 -0.909 -10.421 1.00 83.25 102 ASP A O 1
ATOM 804 N N . LEU A 1 103 ? 17.505 -1.523 -10.446 1.00 82.94 103 LEU A N 1
ATOM 805 C CA . LEU A 1 103 ? 17.530 -2.009 -9.064 1.00 82.94 103 LEU A CA 1
ATOM 806 C C . LEU A 1 103 ? 17.202 -0.923 -8.026 1.00 82.94 103 LEU A C 1
ATOM 808 O O . LEU A 1 103 ? 16.591 -1.211 -6.992 1.00 82.94 103 LEU A O 1
ATOM 812 N N . THR A 1 104 ? 17.606 0.326 -8.275 1.00 80.25 104 THR A N 1
ATOM 813 C CA . THR A 1 104 ? 17.368 1.431 -7.329 1.00 80.25 104 THR A CA 1
ATOM 814 C C . THR A 1 104 ? 15.880 1.707 -7.228 1.00 80.25 104 THR A C 1
ATOM 816 O O . THR A 1 104 ? 15.322 1.880 -6.141 1.00 80.25 104 THR A O 1
ATOM 819 N N . VAL A 1 105 ? 15.231 1.705 -8.381 1.00 77.62 105 VAL A N 1
ATOM 820 C CA . VAL A 1 105 ? 13.824 2.008 -8.491 1.00 77.62 105 VAL A CA 1
ATOM 821 C C . VAL A 1 105 ? 12.950 0.848 -8.011 1.00 77.62 105 VAL A C 1
ATOM 823 O O . VAL A 1 105 ? 12.007 1.080 -7.250 1.00 77.62 105 VAL A O 1
ATOM 826 N N . LEU A 1 106 ? 13.334 -0.388 -8.334 1.00 84.12 106 LEU A N 1
ATOM 827 C CA . LEU A 1 106 ? 12.723 -1.605 -7.798 1.00 84.12 106 LEU A CA 1
ATOM 828 C C . LEU A 1 106 ? 12.742 -1.634 -6.261 1.00 84.12 106 LEU A C 1
ATOM 830 O O . LEU A 1 106 ? 11.752 -1.973 -5.615 1.00 84.12 106 LEU A O 1
ATOM 834 N N . THR A 1 107 ? 13.863 -1.244 -5.652 1.00 87.56 107 THR A N 1
ATOM 835 C CA . THR A 1 107 ? 13.989 -1.211 -4.186 1.00 87.56 107 THR A CA 1
ATOM 836 C C . THR A 1 107 ? 13.022 -0.197 -3.566 1.00 87.56 107 THR A C 1
ATOM 838 O O . THR A 1 107 ? 12.410 -0.467 -2.530 1.00 87.56 107 THR A O 1
ATOM 841 N N . ALA A 1 108 ? 12.839 0.960 -4.209 1.00 84.75 108 ALA A N 1
ATOM 842 C CA . ALA A 1 108 ? 11.922 1.993 -3.735 1.00 84.75 108 ALA A CA 1
ATOM 843 C C . ALA A 1 108 ? 10.446 1.561 -3.823 1.00 84.75 108 ALA A C 1
ATOM 845 O O . ALA A 1 108 ? 9.683 1.802 -2.883 1.00 84.75 108 ALA A O 1
ATOM 846 N N . THR A 1 109 ? 10.035 0.911 -4.916 1.00 87.19 109 THR A N 1
ATOM 847 C CA . THR A 1 109 ? 8.651 0.438 -5.103 1.00 87.19 109 THR A CA 1
ATOM 848 C C . THR A 1 109 ? 8.319 -0.742 -4.192 1.00 87.19 109 THR A C 1
ATOM 850 O O . THR A 1 109 ? 7.246 -0.756 -3.587 1.00 87.19 109 THR A O 1
ATOM 853 N N . LEU A 1 110 ? 9.262 -1.666 -3.976 1.00 91.12 110 LEU A N 1
ATOM 854 C CA . LEU A 1 110 ? 9.126 -2.732 -2.975 1.00 91.12 110 LEU A CA 1
ATOM 855 C C . LEU A 1 110 ? 8.997 -2.177 -1.553 1.00 91.12 110 LEU A C 1
ATOM 857 O O . LEU A 1 110 ? 8.144 -2.629 -0.789 1.00 91.12 110 LEU A O 1
ATOM 861 N N . GLY A 1 111 ? 9.803 -1.171 -1.199 1.00 90.75 111 GLY A N 1
ATOM 862 C CA . GLY A 1 111 ? 9.699 -0.487 0.091 1.00 90.75 111 GLY A CA 1
ATOM 863 C C . GLY A 1 111 ? 8.331 0.171 0.298 1.00 90.75 111 GLY A C 1
ATOM 864 O O . GLY A 1 111 ? 7.748 0.058 1.376 1.00 90.75 111 GLY A O 1
ATOM 865 N N . ALA A 1 112 ? 7.783 0.800 -0.745 1.00 90.50 112 ALA A N 1
ATOM 866 C CA . ALA A 1 112 ? 6.445 1.389 -0.719 1.00 90.50 112 ALA A CA 1
ATOM 867 C C . ALA A 1 112 ? 5.345 0.332 -0.513 1.00 90.50 112 ALA A C 1
ATOM 869 O O . ALA A 1 112 ? 4.487 0.499 0.356 1.00 90.50 112 ALA A O 1
ATOM 870 N N . ALA A 1 113 ? 5.403 -0.786 -1.243 1.00 92.94 113 ALA A N 1
ATOM 871 C CA . ALA A 1 113 ? 4.451 -1.887 -1.092 1.00 92.94 113 ALA A CA 1
ATOM 872 C C . ALA A 1 113 ? 4.532 -2.524 0.307 1.00 92.94 113 ALA A C 1
ATOM 874 O O . ALA A 1 113 ? 3.509 -2.792 0.942 1.00 92.94 113 ALA A O 1
ATOM 875 N N . ALA A 1 114 ? 5.749 -2.708 0.832 1.00 93.62 114 ALA A N 1
ATOM 876 C CA . ALA A 1 114 ? 5.971 -3.209 2.184 1.00 93.62 114 ALA A CA 1
ATOM 877 C C . ALA A 1 114 ? 5.401 -2.262 3.252 1.00 93.62 114 ALA A C 1
ATOM 879 O O . ALA A 1 114 ? 4.777 -2.727 4.206 1.00 93.62 114 ALA A O 1
ATOM 880 N N . LEU A 1 115 ? 5.562 -0.944 3.082 1.00 92.19 115 LEU A N 1
ATOM 881 C CA . LEU A 1 115 ? 4.991 0.059 3.983 1.00 92.19 115 LEU A CA 1
ATOM 882 C C . LEU A 1 115 ? 3.461 -0.041 4.041 1.00 92.19 115 LEU A C 1
ATOM 884 O O . LEU A 1 115 ? 2.903 -0.114 5.136 1.00 92.19 115 LEU A O 1
ATOM 888 N N . ILE A 1 116 ? 2.793 -0.093 2.884 1.00 92.50 116 ILE A N 1
ATOM 889 C CA . ILE A 1 116 ? 1.329 -0.227 2.796 1.00 92.50 116 ILE A CA 1
ATOM 890 C C . ILE A 1 116 ? 0.879 -1.521 3.476 1.00 92.50 116 ILE A C 1
ATOM 892 O O . ILE A 1 116 ? 0.005 -1.501 4.341 1.00 92.50 116 ILE A O 1
ATOM 896 N N . ARG A 1 117 ? 1.523 -2.648 3.154 1.00 92.94 117 ARG A N 1
ATOM 897 C CA . ARG A 1 117 ? 1.201 -3.950 3.753 1.00 92.94 117 ARG A CA 1
ATOM 898 C C . ARG A 1 117 ? 1.342 -3.937 5.276 1.00 92.94 117 ARG A C 1
ATOM 900 O O . ARG A 1 117 ? 0.475 -4.463 5.973 1.00 92.94 117 ARG A O 1
ATOM 907 N N . ASN A 1 118 ? 2.417 -3.347 5.793 1.00 91.69 118 ASN A N 1
ATOM 908 C CA . ASN A 1 118 ? 2.655 -3.253 7.233 1.00 91.69 118 ASN A CA 1
ATOM 909 C C . ASN A 1 118 ? 1.617 -2.351 7.916 1.00 91.69 118 ASN A C 1
ATOM 911 O O . ASN A 1 118 ? 1.112 -2.713 8.977 1.00 91.69 118 ASN A O 1
ATOM 915 N N . CYS A 1 119 ? 1.243 -1.236 7.283 1.00 91.38 119 CYS A N 1
ATOM 916 C CA . CYS A 1 119 ? 0.175 -0.350 7.748 1.00 91.38 119 CYS A CA 1
ATOM 917 C C . CYS A 1 119 ? -1.159 -1.096 7.906 1.00 91.38 119 CYS A C 1
ATOM 919 O O . CYS A 1 119 ? -1.733 -1.142 8.996 1.00 91.38 119 CYS A O 1
ATOM 921 N N . LEU A 1 120 ? -1.605 -1.783 6.850 1.00 91.88 120 LEU A N 1
ATOM 922 C CA . LEU A 1 120 ? -2.843 -2.568 6.873 1.00 91.88 120 LEU A CA 1
ATOM 923 C C . LEU A 1 120 ? -2.798 -3.691 7.914 1.00 91.88 120 LEU A C 1
ATOM 925 O O . LEU A 1 120 ? -3.804 -4.005 8.554 1.00 91.88 120 LEU A O 1
ATOM 929 N N . TRP A 1 121 ? -1.632 -4.311 8.108 1.00 91.62 121 TRP A N 1
ATOM 930 C CA . TRP A 1 121 ? -1.455 -5.312 9.154 1.00 91.62 121 TRP A CA 1
ATOM 931 C C . TRP A 1 121 ? -1.665 -4.713 10.551 1.00 91.62 121 TRP A C 1
ATOM 933 O O . TRP A 1 121 ? -2.395 -5.308 11.344 1.00 91.62 121 TRP A O 1
ATOM 943 N N . CYS A 1 122 ? -1.111 -3.531 10.839 1.00 89.50 122 CYS A N 1
ATOM 944 C CA . CYS A 1 122 ? -1.331 -2.822 12.105 1.00 89.50 122 CYS A CA 1
ATOM 945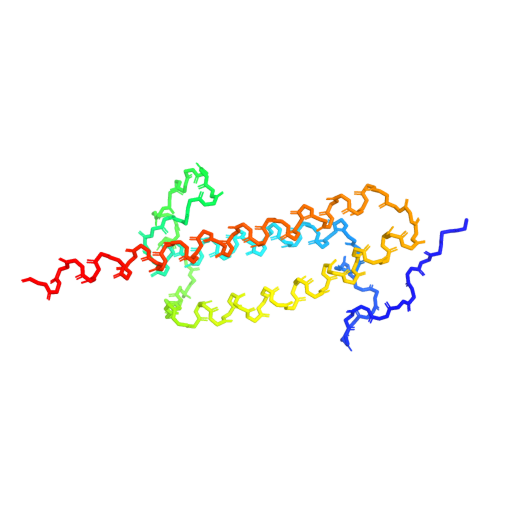 C C . CYS A 1 122 ? -2.820 -2.526 12.347 1.00 89.50 122 CYS A C 1
ATOM 947 O O . CYS A 1 122 ? -3.335 -2.834 13.427 1.00 89.50 122 CYS A O 1
ATOM 949 N N . TYR A 1 123 ? -3.540 -2.022 11.339 1.00 90.12 123 TYR A N 1
ATOM 950 C CA . TYR A 1 123 ? -4.988 -1.781 11.442 1.00 90.12 123 TYR A CA 1
ATOM 951 C C . TYR A 1 123 ? -5.764 -3.070 11.732 1.00 90.12 123 TYR A C 1
ATOM 953 O O . TYR A 1 123 ? -6.607 -3.112 12.629 1.00 90.12 123 TYR A O 1
ATOM 961 N N . ASN A 1 124 ? -5.422 -4.164 11.052 1.00 88.06 124 ASN A N 1
ATOM 962 C CA . ASN A 1 124 ? -6.055 -5.461 11.281 1.00 88.06 124 ASN A CA 1
ATOM 963 C C . ASN A 1 124 ? -5.779 -6.027 12.680 1.00 88.06 124 ASN A C 1
ATOM 965 O O . ASN A 1 124 ? -6.674 -6.611 13.294 1.00 88.06 124 ASN A O 1
ATOM 969 N N . GLN A 1 125 ? -4.562 -5.869 13.208 1.00 87.06 125 GLN A N 1
ATOM 970 C CA . GLN A 1 125 ? -4.250 -6.292 14.577 1.00 87.06 125 GLN A CA 1
ATOM 971 C C . GLN A 1 125 ? -5.059 -5.504 15.606 1.00 87.06 125 GLN A C 1
ATOM 973 O O . GLN A 1 125 ? -5.533 -6.079 16.585 1.00 87.06 125 GLN A O 1
ATOM 978 N N . TYR A 1 126 ? -5.270 -4.208 15.378 1.00 82.88 126 TYR A N 1
ATOM 979 C CA . TYR A 1 126 ? -6.133 -3.401 16.232 1.00 82.88 126 TYR A CA 1
ATOM 980 C C . TYR A 1 126 ? -7.572 -3.941 16.262 1.00 82.88 126 TYR A C 1
ATOM 982 O O . TYR A 1 126 ? -8.096 -4.203 17.346 1.00 82.88 126 TYR A O 1
ATOM 990 N N . VAL A 1 127 ? -8.175 -4.211 15.098 1.00 78.31 127 VAL A N 1
ATOM 991 C CA . VAL A 1 127 ? -9.536 -4.777 15.012 1.00 78.31 127 VAL A CA 1
ATOM 992 C C . VAL A 1 127 ? -9.623 -6.133 15.718 1.00 78.31 127 VAL A C 1
ATOM 994 O O . VAL A 1 127 ? -10.521 -6.354 16.531 1.00 78.31 127 VAL A O 1
ATOM 997 N N . LYS A 1 128 ? -8.658 -7.031 15.483 1.00 81.75 128 LYS A N 1
ATOM 998 C CA . LYS A 1 128 ? -8.608 -8.345 16.151 1.00 81.75 128 LYS A CA 1
ATOM 999 C C . LYS A 1 128 ? -8.508 -8.219 17.669 1.00 81.75 128 LYS A C 1
ATOM 1001 O O . LYS A 1 128 ? -9.188 -8.947 18.392 1.00 81.75 128 LYS A O 1
ATOM 1006 N N . ASN A 1 129 ? -7.702 -7.278 18.158 1.00 76.88 129 ASN A N 1
ATOM 1007 C CA . ASN A 1 129 ? -7.578 -7.022 19.587 1.00 76.88 129 ASN A CA 1
ATOM 1008 C C . ASN A 1 129 ? -8.898 -6.526 20.189 1.00 76.88 129 ASN A C 1
ATOM 1010 O O . ASN A 1 129 ? -9.285 -7.036 21.239 1.00 76.88 129 ASN A O 1
ATOM 1014 N N . ILE A 1 130 ? -9.632 -5.628 19.521 1.00 73.56 130 ILE A N 1
ATOM 1015 C CA . ILE A 1 130 ? -10.962 -5.190 19.984 1.00 73.56 130 ILE A CA 1
ATOM 1016 C C . ILE A 1 130 ? -11.925 -6.374 20.092 1.00 73.56 130 ILE A C 1
ATOM 1018 O O . ILE A 1 130 ? -12.550 -6.561 21.135 1.00 73.56 130 ILE A O 1
ATOM 1022 N N . VAL A 1 131 ? -12.011 -7.206 19.050 1.00 68.62 131 VAL A N 1
ATOM 1023 C CA . VAL A 1 131 ? -12.907 -8.375 19.032 1.00 68.62 131 VAL A CA 1
ATOM 1024 C C . VAL A 1 131 ? -12.550 -9.361 20.153 1.00 68.62 131 VAL A C 1
ATOM 1026 O O . VAL A 1 131 ? -13.432 -9.840 20.865 1.00 68.62 131 VAL A O 1
ATOM 1029 N N . SER A 1 132 ? -11.255 -9.606 20.383 1.00 66.19 132 SER A N 1
ATOM 1030 C CA . SER A 1 132 ? -10.777 -10.485 21.465 1.00 66.19 132 SER A CA 1
ATOM 1031 C C . SER A 1 132 ? -11.094 -9.967 22.875 1.00 66.19 132 SER A C 1
ATOM 1033 O O . SER A 1 132 ? -11.180 -10.743 23.829 1.00 66.19 132 SER A O 1
ATOM 1035 N N . VAL A 1 133 ? -11.214 -8.648 23.028 1.00 62.06 133 VAL A N 1
ATOM 1036 C CA . VAL A 1 133 ? -11.529 -7.989 24.296 1.00 62.06 133 VAL A CA 1
ATOM 1037 C C . VAL A 1 133 ? -13.042 -7.984 24.515 1.00 62.06 133 VAL A C 1
ATOM 1039 O O . VAL A 1 133 ? -13.486 -8.357 25.594 1.00 62.06 133 VAL A O 1
ATOM 1042 N N . GLY A 1 134 ? -13.842 -7.683 23.486 1.00 58.47 134 GLY A N 1
ATOM 1043 C CA . GLY A 1 134 ? -15.306 -7.774 23.556 1.00 58.47 134 GLY A CA 1
ATOM 1044 C C . GLY A 1 134 ? -15.798 -9.187 23.888 1.00 58.47 134 GLY A C 1
ATOM 1045 O O . GLY A 1 134 ? -16.670 -9.357 24.735 1.00 58.47 134 GLY A O 1
ATOM 1046 N N . SER A 1 135 ? -15.160 -10.215 23.317 1.00 57.03 135 SER A N 1
ATOM 1047 C CA . SER A 1 135 ? -15.459 -11.621 23.626 1.00 57.03 135 SER A CA 1
ATOM 1048 C C . SER A 1 135 ? -15.173 -11.992 25.092 1.00 57.03 135 SER A C 1
ATOM 1050 O O . SER A 1 135 ? -15.888 -12.809 25.665 1.00 57.03 135 SER A O 1
ATOM 1052 N N . ARG A 1 136 ? -14.183 -11.354 25.734 1.00 51.66 136 ARG A N 1
ATOM 1053 C CA . ARG A 1 136 ? -13.827 -11.596 27.145 1.00 51.66 136 ARG A CA 1
ATOM 1054 C C . ARG A 1 136 ? -14.753 -10.926 28.161 1.00 51.66 136 ARG A C 1
ATOM 1056 O O . ARG A 1 136 ? -14.758 -11.355 29.306 1.00 51.66 136 ARG A O 1
ATOM 1063 N N . TYR A 1 137 ? -15.521 -9.915 27.760 1.00 51.25 137 TYR A N 1
ATOM 1064 C CA . TYR A 1 137 ? -16.504 -9.240 28.621 1.00 51.25 137 TYR A CA 1
ATOM 1065 C C . TYR A 1 137 ? -17.945 -9.742 28.407 1.00 51.25 137 TYR A C 1
ATOM 1067 O O . TYR A 1 137 ? -18.884 -9.136 28.911 1.00 51.25 137 TYR A O 1
ATOM 1075 N N . SER A 1 138 ? -18.119 -10.824 27.639 1.00 48.69 138 SER A N 1
ATOM 1076 C CA . SER A 1 138 ? -19.420 -11.444 27.328 1.00 48.69 138 SER A CA 1
ATOM 1077 C C . SER A 1 138 ? -19.730 -12.693 28.179 1.00 48.69 138 SER A C 1
ATOM 1079 O O . SER A 1 138 ? -20.626 -13.458 27.826 1.00 48.69 138 SER A O 1
ATOM 1081 N N . LEU A 1 139 ? -18.972 -12.925 29.255 1.00 39.56 139 LEU A N 1
ATOM 1082 C CA . LEU A 1 139 ? -19.122 -14.014 30.233 1.00 39.56 139 LEU A CA 1
ATOM 1083 C C . LEU A 1 139 ? -19.263 -13.413 31.632 1.00 39.56 139 LEU A C 1
ATOM 1085 O O . LEU A 1 139 ? -19.978 -14.030 32.450 1.00 39.56 139 LEU A O 1
#

Organism: Vespula germanica (NCBI:txid30212)

Mean predicted aligned error: 11.34 Å

Solvent-accessible surface area (backbone atoms only — not comparable to full-atom values): 8224 Å² total; per-residue (Å²): 135,85,84,73,87,82,72,65,79,3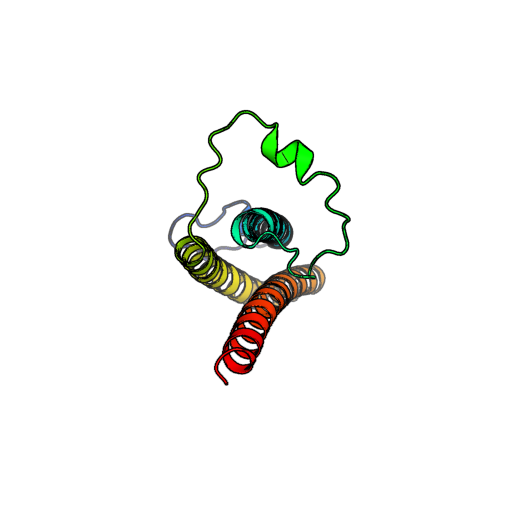8,102,86,56,61,87,43,74,62,75,38,50,76,44,37,29,51,46,43,54,51,52,50,53,50,52,50,53,52,42,28,68,58,67,74,44,81,65,70,82,62,86,68,76,72,73,49,77,70,52,69,76,67,53,92,64,90,79,73,81,58,49,69,68,58,48,49,50,52,50,51,59,53,47,50,57,50,49,52,47,40,50,55,52,40,52,56,22,59,78,68,66,37,64,73,52,32,52,41,29,51,51,30,52,51,50,53,54,51,47,54,47,32,52,50,51,51,54,51,50,51,54,60,49,56,63,67,74,73,119

Nearest PDB structures (foldseek):
  2wla-assembly1_A  TM=5.851E-01  e=8.164E+00  Streptococcus pyogenes
  6lkp-assembly1_C  TM=4.229E-01  e=4.474E+00  Leptolyngbya sp. O-77

Sequence (139 aa):
MQTVLREALCIRVSGGKLDFPRHASFAAIKIVMWWEAEFLITFKRPSGLSTVKCKTITELETGDGVVKNVLPSEFILMVVDTADQLLEHLHTLIQECLDHADLTVLTATLGAAALIRNCLWCYNQYVKNIVSVGSRYSL

Secondary structure (DSSP, 8-state):
------S-SSTT-TT-GGGSHHHHHHHHHHHHHHHHHHHHHHHSS--SS--S----HHHHTTSSS------HHHHHHHHHHHHHHHHHHHHHHHHHHHHTT-HHHHHHHHHHHHHHHHHHHHHHHHHHHHHHHHHHT--

InterPro domains:
  IPR027993 Protein of unknown function DUF4495 [PF14906] (74-129)